Protein AF-A0A440KAN8-F1 (afdb_monomer_lite)

Structure (mmCIF, N/CA/C/O backbone):
data_AF-A0A440KAN8-F1
#
_entry.id   AF-A0A440KAN8-F1
#
loop_
_atom_site.group_PDB
_atom_site.id
_atom_site.type_symbol
_atom_site.label_atom_id
_atom_site.label_alt_id
_atom_site.label_comp_id
_atom_site.label_asym_id
_atom_site.label_entity_id
_atom_site.label_seq_id
_atom_site.pdbx_PDB_ins_code
_atom_site.Cartn_x
_atom_site.Cartn_y
_atom_site.Cartn_z
_atom_site.occupancy
_atom_site.B_iso_or_equiv
_atom_site.auth_seq_id
_atom_site.auth_comp_id
_atom_site.auth_asym_id
_atom_site.auth_atom_id
_atom_site.pdbx_PDB_model_num
ATOM 1 N N . MET A 1 1 ? -17.535 -20.339 -14.357 1.00 38.53 1 MET A N 1
ATOM 2 C CA . MET A 1 1 ? -18.371 -19.858 -13.234 1.00 38.53 1 MET A CA 1
ATOM 3 C C . MET A 1 1 ? -17.447 -19.579 -12.059 1.00 38.53 1 MET A C 1
ATOM 5 O O . MET A 1 1 ? -16.709 -20.480 -11.687 1.00 38.53 1 MET A O 1
ATOM 9 N N . LYS A 1 2 ? -17.382 -18.340 -11.553 1.00 35.56 2 LYS A N 1
ATOM 10 C CA . LYS A 1 2 ? -16.598 -18.013 -10.346 1.00 35.56 2 LYS A CA 1
ATOM 11 C C . LYS A 1 2 ? -17.491 -18.250 -9.120 1.00 35.56 2 LYS A C 1
ATOM 13 O O . LYS A 1 2 ? -18.643 -17.831 -9.145 1.00 35.56 2 LYS A O 1
ATOM 18 N N . SER A 1 3 ? -16.979 -18.988 -8.131 1.00 35.97 3 SER A N 1
ATOM 19 C CA . SER A 1 3 ? -17.711 -19.423 -6.930 1.00 35.97 3 SER A CA 1
ATOM 20 C C . SER A 1 3 ? -18.185 -18.242 -6.075 1.00 35.97 3 SER A C 1
ATOM 22 O O . SER A 1 3 ? -17.498 -17.227 -5.976 1.00 35.97 3 SER A O 1
ATOM 24 N N . SER A 1 4 ? -19.351 -18.412 -5.447 1.00 42.72 4 SER A N 1
ATOM 25 C CA . SER A 1 4 ? -20.053 -17.448 -4.589 1.00 42.72 4 SER A CA 1
ATOM 26 C C . SER A 1 4 ? -19.432 -17.277 -3.188 1.00 42.72 4 SER A C 1
ATOM 28 O O . SER A 1 4 ? -19.965 -16.515 -2.387 1.00 42.72 4 SER A O 1
ATOM 30 N N . ASP A 1 5 ? -18.311 -17.933 -2.880 1.00 49.50 5 ASP A N 1
ATOM 31 C CA . ASP A 1 5 ? -17.628 -17.828 -1.574 1.00 49.50 5 ASP A CA 1
ATOM 32 C C . ASP A 1 5 ? -16.734 -16.581 -1.421 1.00 49.50 5 ASP A C 1
ATOM 34 O O . ASP A 1 5 ? -16.102 -16.362 -0.387 1.00 49.50 5 ASP A O 1
ATOM 38 N N . ASP A 1 6 ? -16.679 -15.717 -2.436 1.00 49.94 6 ASP A N 1
ATOM 39 C CA . ASP A 1 6 ? -15.781 -14.556 -2.447 1.00 49.94 6 ASP A CA 1
ATOM 40 C C . ASP A 1 6 ? -16.345 -13.304 -1.739 1.00 49.94 6 ASP A C 1
ATOM 42 O O . ASP A 1 6 ? -15.680 -12.270 -1.710 1.00 49.94 6 ASP A O 1
ATOM 46 N N . TYR A 1 7 ? -17.524 -13.398 -1.106 1.00 42.22 7 TYR A N 1
ATOM 47 C CA . TYR A 1 7 ? -18.142 -12.331 -0.290 1.00 42.22 7 TYR A CA 1
ATOM 48 C C . TYR A 1 7 ? -17.596 -12.251 1.148 1.00 42.22 7 TYR A C 1
ATOM 50 O O . TYR A 1 7 ? -18.230 -11.682 2.040 1.00 42.22 7 TYR A O 1
ATOM 58 N N . SER A 1 8 ? -16.405 -12.795 1.398 1.00 49.75 8 SER A N 1
ATOM 59 C CA . SER A 1 8 ? -15.661 -12.474 2.618 1.00 49.75 8 SER A CA 1
ATOM 60 C C . SER A 1 8 ? -15.420 -10.959 2.670 1.00 49.75 8 SER A C 1
ATOM 62 O O . SER A 1 8 ? -15.113 -10.347 1.646 1.00 49.75 8 SER A O 1
ATOM 64 N N . ARG A 1 9 ? -15.579 -10.328 3.847 1.00 53.41 9 ARG A N 1
ATOM 65 C CA . ARG A 1 9 ? -15.234 -8.908 4.048 1.00 53.41 9 ARG A CA 1
ATOM 66 C C . ARG A 1 9 ? -13.755 -8.723 3.717 1.00 53.41 9 ARG A C 1
ATOM 68 O O . ARG A 1 9 ? -12.904 -8.976 4.556 1.00 53.41 9 ARG A O 1
ATOM 75 N N . ARG A 1 10 ? -13.460 -8.323 2.485 1.00 62.22 10 ARG A N 1
ATOM 76 C CA . ARG A 1 10 ? -12.115 -8.007 2.006 1.00 62.22 10 ARG A CA 1
ATOM 77 C C . ARG A 1 10 ? -11.856 -6.526 2.174 1.00 62.22 10 ARG A C 1
ATOM 79 O O . ARG A 1 10 ? -12.787 -5.726 2.192 1.00 62.22 10 ARG A O 1
ATOM 86 N N . PHE A 1 11 ? -10.584 -6.166 2.254 1.00 70.00 11 PHE A N 1
ATOM 87 C CA . PHE A 1 11 ? -10.146 -4.780 2.262 1.00 70.00 11 PHE A CA 1
ATOM 88 C C . PHE A 1 11 ? -10.789 -3.964 1.134 1.00 70.00 11 PHE A C 1
ATOM 90 O O . PHE A 1 11 ? -10.553 -4.250 -0.041 1.00 70.00 11 PHE A O 1
ATOM 97 N N . PRO A 1 12 ? -11.621 -2.965 1.448 1.00 69.31 12 PRO A N 1
ATOM 98 C CA . PRO A 1 12 ? -12.377 -2.290 0.413 1.00 69.31 12 PRO A CA 1
ATOM 99 C C . PRO A 1 12 ? -11.491 -1.372 -0.430 1.00 69.31 12 PRO A C 1
ATOM 101 O O . PRO A 1 12 ? -10.415 -0.949 -0.017 1.00 69.31 12 PRO A O 1
ATOM 104 N N . ARG A 1 13 ? -11.949 -1.030 -1.638 1.00 66.50 13 ARG A N 1
ATOM 105 C CA . ARG A 1 13 ? -11.294 0.008 -2.459 1.00 66.50 13 ARG A CA 1
ATOM 106 C C . ARG A 1 13 ? -11.612 1.422 -1.978 1.00 66.50 13 ARG A C 1
ATOM 108 O O . ARG A 1 13 ? -10.888 2.354 -2.312 1.00 66.50 13 ARG A O 1
ATOM 115 N N . CYS A 1 14 ? -12.695 1.600 -1.221 1.00 58.97 14 CYS A N 1
ATOM 116 C CA . CYS A 1 14 ? -13.191 2.911 -0.825 1.00 58.97 14 CYS A CA 1
ATOM 117 C C . CYS A 1 14 ? -13.737 2.941 0.612 1.00 58.97 14 CYS A C 1
ATOM 119 O O . CYS A 1 14 ? -14.027 1.914 1.226 1.00 58.97 14 CYS A O 1
ATOM 121 N N . VAL A 1 15 ? -13.868 4.160 1.146 1.00 57.47 15 VAL A N 1
ATOM 122 C CA . VAL A 1 15 ? -14.218 4.451 2.552 1.00 57.47 15 VAL A CA 1
ATOM 123 C C . VAL A 1 15 ? -15.613 3.946 2.937 1.00 57.47 15 VAL A C 1
ATOM 125 O O . VAL A 1 15 ? -15.859 3.666 4.103 1.00 57.47 15 VAL A O 1
ATOM 128 N N . ASN A 1 16 ? -16.515 3.762 1.969 1.00 55.44 16 ASN A N 1
ATOM 129 C CA . ASN A 1 16 ? -17.884 3.317 2.235 1.00 55.44 16 ASN A CA 1
ATOM 130 C C . ASN A 1 16 ? -18.011 1.806 2.542 1.00 55.44 16 ASN A C 1
ATOM 132 O O . ASN A 1 16 ? -19.111 1.356 2.856 1.00 55.44 16 ASN A O 1
ATOM 136 N N . GLY A 1 17 ? -16.926 1.024 2.431 1.00 54.94 17 GLY A N 1
ATOM 137 C CA . GLY A 1 17 ? -16.898 -0.397 2.797 1.00 54.94 17 GLY A CA 1
ATOM 138 C C . GLY A 1 17 ? -17.690 -1.346 1.888 1.00 54.94 17 GLY A C 1
ATOM 139 O O . GLY A 1 17 ? -17.842 -2.512 2.240 1.00 54.94 17 GLY A O 1
ATOM 140 N N . LYS A 1 18 ? -18.200 -0.880 0.739 1.00 56.53 18 LYS A N 1
ATOM 141 C CA . LYS A 1 18 ? -19.037 -1.677 -0.184 1.00 56.53 18 LYS A CA 1
ATOM 142 C C . LYS A 1 18 ? -18.266 -2.313 -1.347 1.00 56.53 18 LYS A C 1
ATOM 144 O O . LYS A 1 18 ? -18.865 -3.000 -2.168 1.00 56.53 18 LYS A O 1
ATOM 149 N N . ASP A 1 19 ? -16.958 -2.091 -1.422 1.00 65.94 19 ASP A N 1
ATOM 150 C CA . ASP A 1 19 ? -16.082 -2.651 -2.453 1.00 65.94 19 ASP A CA 1
ATOM 151 C C . ASP A 1 19 ? -15.208 -3.783 -1.904 1.00 65.94 19 ASP A C 1
ATOM 153 O O . ASP A 1 19 ? -14.895 -3.822 -0.720 1.00 65.94 19 ASP A O 1
ATOM 157 N N . TRP A 1 20 ? -14.767 -4.678 -2.783 1.00 71.06 20 TRP A N 1
ATOM 158 C CA . TRP A 1 20 ? -13.812 -5.747 -2.485 1.00 71.06 20 TRP A CA 1
ATOM 159 C C . TRP A 1 20 ? -12.398 -5.366 -2.946 1.00 71.06 20 TRP A C 1
ATOM 161 O O . TRP A 1 20 ? -12.225 -4.539 -3.845 1.00 71.06 20 TRP A O 1
ATOM 171 N N . ARG A 1 21 ? -11.379 -5.992 -2.344 1.00 82.44 21 ARG A N 1
ATOM 172 C CA . ARG A 1 21 ? -9.968 -5.809 -2.712 1.00 82.44 21 ARG A CA 1
ATOM 173 C C . ARG A 1 21 ? -9.646 -6.495 -4.031 1.00 82.44 21 ARG A C 1
ATOM 175 O O . ARG A 1 21 ? -9.776 -7.714 -4.127 1.00 82.44 21 ARG A O 1
ATOM 182 N N . GLU A 1 22 ? -9.081 -5.767 -4.982 1.00 81.31 22 GLU A N 1
ATOM 183 C CA . GLU A 1 22 ? -8.540 -6.376 -6.196 1.00 81.31 22 GLU A CA 1
ATOM 184 C C . GLU A 1 22 ? -7.1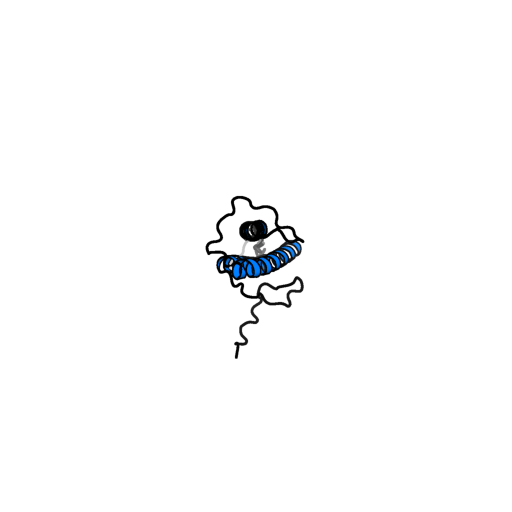19 -6.933 -5.961 1.00 81.31 22 GLU A C 1
ATOM 186 O O . GLU A 1 22 ? -6.285 -6.251 -5.345 1.00 81.31 22 GLU A O 1
ATOM 191 N N . PRO A 1 23 ? -6.816 -8.172 -6.391 1.00 85.50 23 PRO A N 1
ATOM 192 C CA . PRO A 1 23 ? -5.444 -8.674 -6.429 1.00 85.50 23 PRO A CA 1
ATOM 193 C C . PRO A 1 23 ? -4.527 -7.752 -7.240 1.00 85.50 23 PRO A C 1
ATOM 195 O O . PRO A 1 23 ? -4.960 -7.189 -8.241 1.00 85.50 23 PRO A O 1
ATOM 198 N N . LEU A 1 24 ? -3.284 -7.589 -6.788 1.00 88.19 24 LEU A N 1
ATOM 199 C CA . LEU A 1 24 ? -2.247 -6.831 -7.490 1.00 88.19 24 LEU A CA 1
ATOM 200 C C . LEU A 1 24 ? -1.303 -7.784 -8.230 1.00 88.19 24 LEU A C 1
ATOM 202 O O . LEU A 1 24 ? -1.071 -8.903 -7.764 1.00 88.19 24 LEU A O 1
ATOM 206 N N . ASP A 1 25 ? -0.748 -7.334 -9.353 1.00 89.94 25 ASP A N 1
ATOM 207 C CA . ASP A 1 25 ? 0.042 -8.184 -10.250 1.00 89.94 25 ASP A CA 1
ATOM 208 C C . ASP A 1 25 ? 1.491 -8.353 -9.768 1.00 89.94 25 ASP A C 1
ATOM 210 O O . ASP A 1 25 ? 2.082 -9.431 -9.871 1.00 89.94 25 ASP A O 1
ATOM 214 N N . HIS A 1 26 ? 2.081 -7.301 -9.201 1.00 88.31 26 HIS A N 1
ATOM 215 C CA . HIS A 1 26 ? 3.448 -7.323 -8.710 1.00 88.31 26 HIS A CA 1
ATOM 216 C C . HIS A 1 26 ? 3.509 -8.071 -7.366 1.00 88.31 26 HIS A C 1
ATOM 218 O O . HIS A 1 26 ? 2.976 -7.594 -6.356 1.00 88.31 26 HIS A O 1
ATOM 224 N N . PRO A 1 27 ? 4.251 -9.191 -7.262 1.00 89.50 27 PRO A N 1
ATOM 225 C CA . PRO A 1 27 ? 4.149 -10.105 -6.121 1.00 89.50 27 PRO A CA 1
ATOM 226 C C . PRO A 1 27 ? 4.541 -9.462 -4.784 1.00 89.50 27 PRO A C 1
ATOM 228 O O . PRO A 1 27 ? 3.910 -9.717 -3.760 1.00 89.50 27 PRO A O 1
ATOM 231 N N . GLU A 1 28 ? 5.553 -8.590 -4.766 1.00 89.75 28 GLU A N 1
ATOM 232 C CA . GLU A 1 28 ? 5.924 -7.852 -3.547 1.00 89.75 28 GLU A CA 1
ATOM 233 C C . GLU A 1 28 ? 4.865 -6.822 -3.125 1.00 89.75 28 GLU A C 1
ATOM 235 O O . GLU A 1 28 ? 4.619 -6.644 -1.932 1.00 89.75 28 GLU A O 1
ATOM 240 N N . ILE A 1 29 ? 4.201 -6.173 -4.083 1.00 90.50 29 ILE A N 1
ATOM 241 C CA . ILE A 1 29 ? 3.168 -5.173 -3.797 1.00 90.50 29 ILE A CA 1
ATOM 242 C C . ILE A 1 29 ? 1.903 -5.882 -3.305 1.00 90.50 29 ILE A C 1
ATOM 244 O O . ILE A 1 29 ? 1.310 -5.454 -2.316 1.00 90.50 29 ILE A O 1
ATOM 248 N N . GLU A 1 30 ? 1.552 -7.027 -3.895 1.00 92.12 30 GLU A N 1
ATOM 249 C CA . GLU A 1 30 ? 0.470 -7.896 -3.423 1.00 92.12 30 GLU A CA 1
ATOM 250 C C . GLU A 1 30 ? 0.719 -8.402 -1.993 1.00 92.12 30 GLU A C 1
ATOM 252 O O . GLU A 1 30 ? -0.193 -8.381 -1.165 1.00 92.12 30 GLU A O 1
ATOM 257 N N . LYS A 1 31 ? 1.952 -8.799 -1.640 1.00 91.06 31 LYS A N 1
ATOM 258 C CA . LYS A 1 31 ? 2.291 -9.173 -0.251 1.00 91.06 31 LYS A CA 1
ATOM 259 C C . LYS A 1 31 ? 2.023 -8.027 0.728 1.00 91.06 31 LYS A C 1
ATOM 261 O O . LYS A 1 31 ? 1.478 -8.260 1.811 1.00 91.06 31 LYS A O 1
ATOM 266 N N . ILE A 1 32 ? 2.379 -6.797 0.352 1.00 90.94 32 ILE A N 1
ATOM 267 C CA . ILE A 1 32 ? 2.123 -5.596 1.159 1.00 90.94 32 ILE A CA 1
ATOM 268 C C . ILE A 1 32 ? 0.615 -5.332 1.256 1.00 90.94 32 ILE A C 1
ATOM 270 O O . ILE A 1 32 ? 0.106 -5.128 2.358 1.00 90.94 32 ILE A O 1
ATOM 274 N N . ALA A 1 33 ? -0.116 -5.414 0.143 1.00 90.25 33 ALA A N 1
ATOM 275 C CA . ALA A 1 33 ? -1.565 -5.227 0.107 1.00 90.25 33 ALA A CA 1
ATOM 276 C C . ALA A 1 33 ? -2.312 -6.256 0.970 1.00 90.25 33 ALA A C 1
ATOM 278 O O . ALA A 1 33 ? -3.208 -5.889 1.725 1.00 90.25 33 ALA A O 1
ATOM 279 N N . ARG A 1 34 ? -1.901 -7.530 0.951 1.00 88.75 34 ARG A N 1
ATOM 280 C CA . ARG A 1 34 ? -2.445 -8.567 1.846 1.00 88.75 34 ARG A CA 1
ATOM 281 C C . ARG A 1 34 ? -2.146 -8.302 3.315 1.00 88.75 34 ARG A C 1
ATOM 283 O O . ARG A 1 34 ? -2.905 -8.717 4.188 1.00 88.75 34 ARG A O 1
ATOM 290 N N . ARG A 1 35 ? -1.016 -7.666 3.626 1.00 88.88 35 ARG A N 1
ATOM 291 C CA . ARG A 1 35 ? -0.730 -7.238 4.998 1.00 88.88 35 ARG A CA 1
ATOM 292 C C . ARG A 1 35 ? -1.640 -6.080 5.402 1.00 88.88 35 ARG A C 1
ATOM 294 O O . ARG A 1 35 ? -2.185 -6.139 6.494 1.00 88.88 35 ARG A O 1
ATOM 301 N N . ALA A 1 36 ? -1.854 -5.105 4.517 1.00 87.56 36 ALA A N 1
ATOM 302 C CA . ALA A 1 36 ? -2.800 -4.010 4.740 1.00 87.56 36 ALA A CA 1
ATOM 303 C C . ALA A 1 36 ? -4.223 -4.530 4.998 1.00 87.56 36 ALA A C 1
ATOM 305 O O . ALA A 1 36 ? -4.858 -4.101 5.954 1.00 87.56 36 ALA A O 1
ATOM 306 N N . ASP A 1 37 ? -4.679 -5.494 4.191 1.00 86.88 37 ASP A N 1
ATOM 307 C CA . ASP A 1 37 ? -5.981 -6.156 4.335 1.00 86.88 37 ASP A CA 1
ATOM 308 C C . ASP A 1 37 ? -6.126 -6.823 5.704 1.00 86.88 37 ASP A C 1
ATOM 310 O O . ASP A 1 37 ? -7.056 -6.529 6.452 1.00 86.88 37 ASP A O 1
ATOM 314 N N . ARG A 1 38 ? -5.130 -7.625 6.100 1.00 85.25 38 ARG A N 1
ATOM 315 C CA . ARG A 1 38 ? -5.101 -8.231 7.437 1.00 85.25 38 ARG A CA 1
ATOM 316 C C . ARG A 1 38 ? -5.119 -7.187 8.553 1.00 85.25 38 ARG A C 1
ATOM 318 O O . ARG A 1 38 ? -5.895 -7.343 9.486 1.00 85.25 38 ARG A O 1
ATOM 325 N N . THR A 1 39 ? -4.322 -6.120 8.459 1.00 86.12 39 THR A N 1
ATOM 326 C CA . THR A 1 39 ? -4.333 -5.029 9.452 1.00 86.12 39 THR A CA 1
ATOM 327 C C . THR A 1 39 ? -5.693 -4.333 9.509 1.00 86.12 39 THR A C 1
ATOM 329 O O . THR A 1 39 ? -6.169 -4.009 10.587 1.00 86.12 39 THR A O 1
ATOM 332 N N . TYR A 1 40 ? -6.356 -4.135 8.372 1.00 85.19 40 TYR A N 1
ATOM 333 C CA . TYR A 1 40 ? -7.673 -3.505 8.326 1.00 85.19 40 TYR A CA 1
ATOM 334 C C . TYR A 1 40 ? -8.772 -4.351 8.985 1.00 85.19 40 TYR A C 1
ATOM 336 O O . TYR A 1 40 ? -9.703 -3.803 9.582 1.00 85.19 40 TYR A O 1
ATOM 344 N N . GLN A 1 41 ? -8.675 -5.677 8.861 1.00 80.81 41 GLN A N 1
ATOM 345 C CA . GLN A 1 41 ? -9.639 -6.621 9.425 1.00 80.81 41 GLN A CA 1
ATOM 346 C C . GLN A 1 41 ? -9.381 -6.936 10.904 1.00 80.81 41 GLN A C 1
ATOM 348 O O . GLN A 1 41 ? -10.331 -7.033 11.674 1.00 80.81 41 GLN A O 1
ATOM 3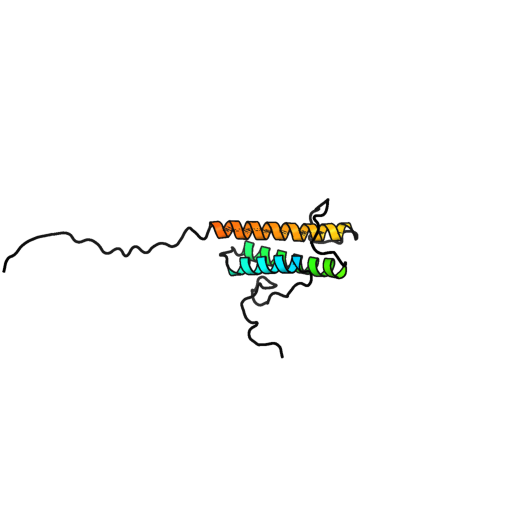53 N N . ALA A 1 42 ? -8.117 -7.113 11.297 1.00 73.75 42 ALA A N 1
ATOM 354 C CA . ALA A 1 42 ? -7.744 -7.680 12.595 1.00 73.75 42 ALA A CA 1
ATOM 355 C C . ALA A 1 42 ? -7.617 -6.650 13.726 1.00 73.75 42 ALA A C 1
ATOM 357 O O . ALA A 1 42 ? -7.383 -7.025 14.870 1.00 73.75 42 ALA A O 1
ATOM 358 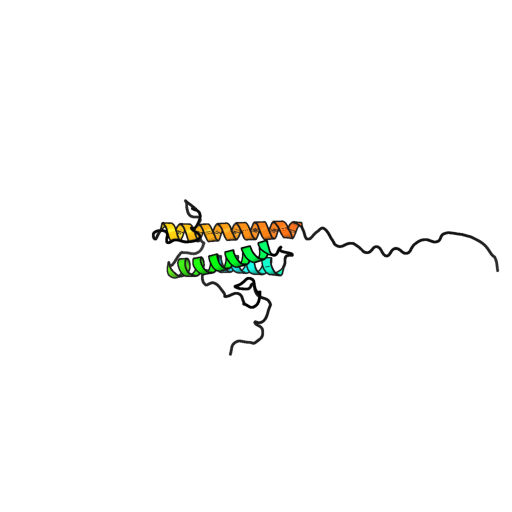N N . THR A 1 43 ? -7.708 -5.357 13.420 1.00 71.75 43 THR A N 1
ATOM 359 C CA . THR A 1 43 ? -7.333 -4.294 14.351 1.00 71.75 43 THR A CA 1
ATOM 360 C C . THR A 1 43 ? -8.464 -3.290 14.575 1.00 71.75 43 THR A C 1
ATOM 362 O O . THR A 1 43 ? -9.160 -2.896 13.634 1.00 71.75 43 THR A O 1
ATOM 365 N N . ALA A 1 44 ? -8.598 -2.808 15.817 1.00 82.06 44 ALA A N 1
ATOM 366 C CA . ALA A 1 44 ? -9.434 -1.667 16.189 1.00 82.06 44 ALA A CA 1
ATOM 367 C C . ALA A 1 44 ? -8.822 -0.340 15.692 1.00 82.06 44 ALA A C 1
ATOM 369 O O . ALA A 1 44 ? -8.344 0.493 16.454 1.00 82.06 44 ALA A O 1
ATOM 370 N N . LEU A 1 45 ? -8.800 -0.165 14.372 1.00 83.19 45 LEU A N 1
ATOM 371 C CA . LEU A 1 45 ? -8.313 1.052 13.729 1.00 83.19 45 LEU A CA 1
ATOM 372 C C . LEU A 1 45 ? -9.313 2.198 13.881 1.00 83.19 45 LEU A C 1
ATOM 374 O O . LEU A 1 45 ? -10.520 1.993 13.706 1.00 83.19 45 LEU A O 1
ATOM 378 N N . THR A 1 46 ? -8.800 3.414 14.077 1.00 86.62 46 THR A N 1
ATOM 379 C CA . THR A 1 46 ? -9.623 4.631 14.003 1.00 86.62 46 THR A CA 1
ATOM 380 C C . THR A 1 46 ? -10.148 4.855 12.580 1.00 86.62 46 THR A C 1
ATOM 382 O O . THR A 1 46 ? -9.609 4.321 11.604 1.00 86.62 46 THR A O 1
ATOM 385 N N . ASN A 1 47 ? -11.192 5.678 12.424 1.00 84.62 47 ASN A N 1
ATOM 386 C CA . ASN A 1 47 ? -11.717 6.028 11.097 1.00 84.62 47 ASN A CA 1
ATOM 387 C C . ASN A 1 47 ? -10.650 6.678 10.200 1.00 84.62 47 ASN A C 1
ATOM 389 O O . ASN A 1 47 ? -10.596 6.378 9.007 1.00 84.62 47 ASN A O 1
ATOM 393 N N . ASP A 1 48 ? -9.761 7.490 10.774 1.00 86.75 48 ASP A N 1
ATOM 394 C CA . ASP A 1 48 ? -8.660 8.123 10.044 1.00 86.75 48 ASP A CA 1
ATOM 395 C C . ASP A 1 48 ? -7.609 7.105 9.597 1.00 86.75 48 ASP A C 1
ATOM 397 O O . ASP A 1 48 ? -7.162 7.133 8.450 1.00 86.75 48 ASP A O 1
ATOM 401 N N . GLU A 1 49 ? -7.243 6.158 10.465 1.00 88.50 49 GLU A N 1
ATOM 402 C CA . GLU A 1 49 ? -6.309 5.079 10.126 1.00 88.50 49 GLU A CA 1
ATOM 403 C C . GLU A 1 49 ? -6.889 4.167 9.036 1.00 88.50 49 GLU A C 1
ATOM 405 O O . GLU A 1 49 ? -6.185 3.798 8.091 1.00 88.50 49 GLU A O 1
ATOM 410 N N . ARG A 1 50 ? -8.192 3.863 9.112 1.00 86.31 50 ARG A N 1
ATOM 411 C CA . ARG A 1 50 ? -8.924 3.145 8.059 1.00 86.31 50 ARG A CA 1
ATOM 412 C C . ARG A 1 50 ? -8.906 3.927 6.750 1.00 86.31 50 ARG A C 1
ATOM 414 O O . ARG A 1 50 ? -8.538 3.367 5.719 1.00 86.31 50 ARG A O 1
ATOM 421 N N . GLY A 1 51 ? -9.262 5.210 6.779 1.00 85.19 51 GLY A N 1
ATOM 422 C CA . GLY A 1 51 ? -9.256 6.079 5.602 1.00 85.19 51 GLY A CA 1
ATOM 423 C C . GLY A 1 51 ? -7.871 6.178 4.961 1.00 85.19 51 GLY A C 1
ATOM 424 O O . GLY A 1 51 ? -7.736 6.082 3.738 1.00 85.19 51 GLY A O 1
ATOM 425 N N . LEU A 1 52 ? -6.825 6.289 5.781 1.00 87.12 52 LEU A N 1
ATOM 426 C CA . LEU A 1 52 ? -5.444 6.321 5.322 1.00 87.12 52 LEU A CA 1
ATOM 427 C C . LEU A 1 52 ? -5.025 4.992 4.686 1.00 87.12 52 LEU A C 1
ATOM 429 O O . LEU A 1 52 ? -4.468 5.015 3.592 1.00 87.12 52 LEU A O 1
ATOM 433 N N . LEU A 1 53 ? -5.320 3.843 5.301 1.00 88.12 53 LEU A N 1
ATOM 434 C CA . LEU A 1 53 ? -5.008 2.533 4.715 1.00 88.12 53 LEU A CA 1
ATOM 435 C C . LEU A 1 53 ? -5.637 2.355 3.329 1.00 88.12 53 LEU A C 1
ATOM 437 O O . LEU A 1 53 ? -4.961 1.895 2.407 1.00 88.12 53 LEU A O 1
ATOM 441 N N . LEU A 1 54 ? -6.890 2.777 3.155 1.00 87.38 54 LEU A N 1
ATOM 442 C CA . LEU A 1 54 ? -7.577 2.725 1.861 1.00 87.38 54 LEU A CA 1
ATOM 443 C C . LEU A 1 54 ? -6.905 3.637 0.827 1.00 87.38 54 LEU A C 1
ATOM 445 O O . LEU A 1 54 ? -6.663 3.236 -0.312 1.00 87.38 54 LEU A O 1
ATOM 449 N N . LYS A 1 55 ? -6.520 4.847 1.240 1.00 86.00 55 LYS A N 1
ATOM 450 C CA . LYS A 1 55 ? -5.777 5.795 0.400 1.00 86.00 55 LYS A CA 1
ATOM 451 C C . LYS A 1 55 ? -4.402 5.250 -0.006 1.00 86.00 55 LYS A C 1
ATOM 453 O O . LYS A 1 55 ? -3.992 5.414 -1.156 1.00 86.00 55 LYS A O 1
ATOM 458 N N . LEU A 1 56 ? -3.695 4.582 0.907 1.00 88.75 56 LEU A N 1
ATOM 459 C CA . LEU A 1 56 ? -2.412 3.937 0.620 1.00 88.75 56 LEU A CA 1
ATOM 460 C C . LEU A 1 56 ? -2.577 2.762 -0.344 1.00 88.75 56 LEU A C 1
ATOM 462 O O . LEU A 1 56 ? -1.765 2.616 -1.254 1.00 88.75 56 LEU A O 1
ATOM 466 N N . TYR A 1 57 ? -3.635 1.968 -0.195 1.00 88.50 57 TYR A N 1
ATOM 467 C CA . TYR A 1 57 ? -3.939 0.856 -1.092 1.00 88.50 57 TYR A CA 1
ATOM 468 C C . TYR A 1 57 ? -4.227 1.303 -2.525 1.00 88.50 57 TYR A C 1
ATOM 470 O O . TYR A 1 57 ? -3.681 0.733 -3.466 1.00 88.50 57 TYR A O 1
ATOM 478 N N . GLU A 1 58 ? -4.994 2.375 -2.708 1.00 85.81 58 GLU A N 1
ATOM 479 C CA . GLU A 1 58 ? -5.176 2.968 -4.035 1.00 85.81 58 GLU A CA 1
ATOM 480 C C . GLU A 1 58 ? -3.840 3.477 -4.611 1.00 85.81 58 GLU A C 1
ATOM 482 O O . GLU A 1 58 ? -3.547 3.319 -5.798 1.00 85.81 58 GLU A O 1
ATOM 487 N N . GLY A 1 59 ? -2.963 4.016 -3.759 1.00 87.00 59 GLY A N 1
ATOM 488 C CA . GLY A 1 59 ? -1.590 4.345 -4.138 1.00 87.00 59 GLY A CA 1
ATOM 489 C C . GLY A 1 59 ? -0.770 3.125 -4.578 1.00 87.00 59 GLY A C 1
ATOM 490 O O . GLY A 1 59 ? -0.018 3.238 -5.552 1.00 87.00 59 GLY A O 1
ATOM 491 N N . LEU A 1 60 ? -0.932 1.978 -3.902 1.00 89.12 60 LEU A N 1
ATOM 492 C CA . LEU A 1 60 ? -0.293 0.704 -4.253 1.00 89.12 60 LEU A CA 1
ATOM 493 C C . LEU A 1 60 ? -0.812 0.178 -5.591 1.00 89.12 60 LEU A C 1
ATOM 495 O O . LEU A 1 60 ? 0.008 -0.216 -6.404 1.00 89.12 60 LEU A O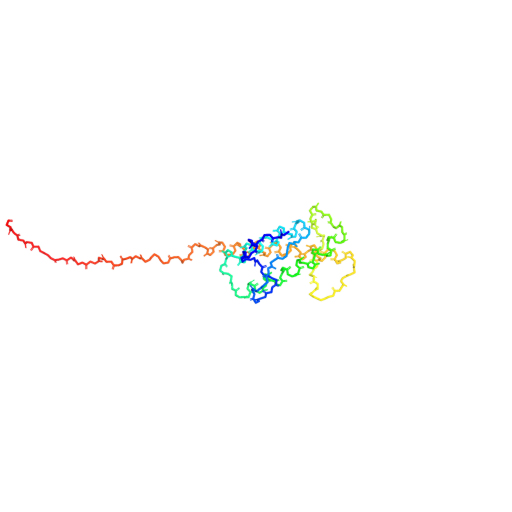 1
ATOM 499 N N . ARG A 1 61 ? -2.120 0.251 -5.874 1.00 89.06 61 ARG A N 1
ATOM 500 C CA . ARG A 1 61 ? -2.696 -0.127 -7.184 1.00 89.06 61 ARG A CA 1
ATOM 501 C C . ARG A 1 61 ? -2.089 0.665 -8.337 1.00 89.06 61 ARG A C 1
ATOM 503 O O . ARG A 1 61 ? -1.768 0.114 -9.386 1.00 89.06 61 ARG A O 1
ATOM 510 N N . LYS A 1 62 ? -1.903 1.972 -8.143 1.00 87.62 62 LYS A N 1
ATOM 511 C CA . LYS A 1 62 ? -1.257 2.828 -9.148 1.00 87.62 62 LYS A CA 1
ATOM 512 C C . LYS A 1 62 ? 0.218 2.466 -9.339 1.00 87.62 62 LYS A C 1
ATOM 514 O O . LYS A 1 62 ? 0.683 2.432 -10.473 1.00 87.62 62 LYS A O 1
ATOM 519 N N . ALA A 1 63 ? 0.936 2.207 -8.244 1.00 87.81 63 ALA A N 1
ATOM 520 C CA . ALA A 1 63 ? 2.336 1.791 -8.303 1.00 87.81 63 ALA A CA 1
ATOM 521 C C . ALA A 1 63 ? 2.489 0.406 -8.949 1.00 87.81 63 ALA A C 1
ATOM 523 O O . ALA A 1 63 ? 3.390 0.218 -9.753 1.00 87.81 63 ALA A O 1
ATOM 524 N N . ASP A 1 64 ? 1.582 -0.522 -8.650 1.00 89.44 64 ASP A N 1
ATOM 525 C CA . ASP A 1 64 ? 1.511 -1.862 -9.227 1.00 89.44 64 ASP A CA 1
ATOM 526 C C . ASP A 1 64 ? 1.385 -1.815 -10.743 1.00 89.44 64 ASP A C 1
ATOM 528 O O . ASP A 1 64 ? 2.269 -2.291 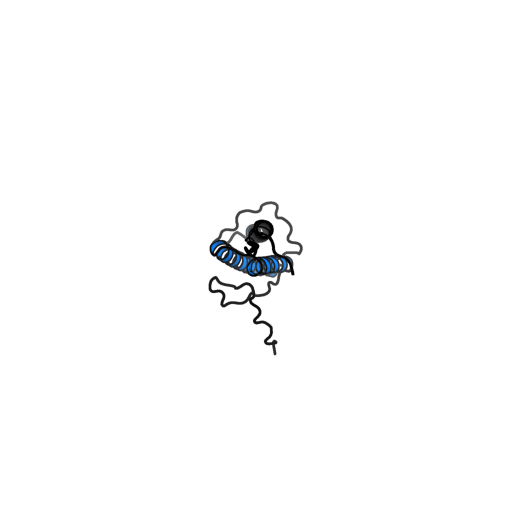-11.449 1.00 89.44 64 ASP A O 1
ATOM 532 N N . ARG A 1 65 ? 0.364 -1.112 -11.243 1.00 88.12 65 ARG A N 1
ATOM 533 C CA . ARG A 1 65 ? 0.175 -0.908 -12.679 1.00 88.12 65 ARG A CA 1
ATOM 534 C C . ARG A 1 65 ? 1.439 -0.342 -13.333 1.00 88.12 65 ARG A C 1
ATOM 536 O O . ARG A 1 65 ? 1.880 -0.851 -14.357 1.00 88.12 65 ARG A O 1
ATOM 543 N N . TYR A 1 66 ? 2.041 0.687 -12.737 1.00 87.31 66 TYR A N 1
ATOM 544 C CA . TYR A 1 66 ? 3.237 1.322 -13.293 1.00 87.31 66 TYR A CA 1
ATOM 545 C C . TYR A 1 66 ? 4.456 0.384 -13.307 1.00 87.31 66 TYR A C 1
ATOM 547 O O . TYR A 1 66 ? 5.119 0.244 -14.331 1.00 87.31 66 TYR A O 1
ATOM 555 N N . LEU A 1 67 ? 4.757 -0.265 -12.180 1.00 87.31 67 LEU A N 1
ATOM 556 C CA . LEU A 1 67 ? 5.957 -1.087 -12.010 1.00 87.31 67 LEU A CA 1
ATOM 557 C C . LEU A 1 67 ? 5.856 -2.417 -12.772 1.00 87.31 67 LEU A C 1
ATOM 559 O O . LEU A 1 67 ? 6.854 -2.853 -13.346 1.00 87.31 67 LEU A O 1
ATOM 563 N N . THR A 1 68 ? 4.663 -3.013 -12.847 1.00 87.00 68 THR A N 1
ATOM 564 C CA . THR A 1 68 ? 4.399 -4.218 -13.647 1.00 87.00 68 THR A CA 1
ATOM 565 C C . THR A 1 68 ? 4.531 -3.924 -15.140 1.00 87.00 68 THR A C 1
ATOM 567 O O . THR A 1 68 ? 5.277 -4.618 -15.829 1.00 87.00 68 THR A O 1
ATOM 570 N N . HIS A 1 69 ? 3.898 -2.858 -15.653 1.00 84.25 69 HIS A N 1
ATOM 571 C CA . HIS A 1 69 ? 4.061 -2.471 -17.063 1.00 84.25 69 HIS A CA 1
ATOM 572 C C . HIS A 1 69 ? 5.493 -2.034 -17.397 1.00 84.25 69 HIS A C 1
ATOM 574 O O . HIS A 1 69 ? 5.963 -2.276 -18.504 1.00 84.25 69 HIS A O 1
ATOM 580 N N . GLY A 1 70 ? 6.199 -1.422 -16.444 1.00 80.88 70 GLY A N 1
ATOM 581 C CA . GLY A 1 70 ? 7.602 -1.038 -16.588 1.00 80.88 70 GLY A CA 1
ATOM 582 C C . GLY A 1 70 ? 8.596 -2.202 -16.508 1.00 80.88 70 GLY A C 1
ATOM 583 O O . GLY A 1 70 ? 9.797 -1.958 -16.609 1.00 80.88 70 GLY A O 1
ATOM 584 N N . GLY A 1 71 ? 8.133 -3.442 -16.296 1.00 81.88 71 GLY A N 1
ATOM 585 C CA . GLY A 1 71 ? 8.991 -4.626 -16.199 1.00 81.88 71 GLY A CA 1
ATOM 586 C C . GLY A 1 71 ? 9.965 -4.577 -15.019 1.00 81.88 71 GLY A C 1
ATOM 587 O O . GLY A 1 71 ? 11.075 -5.108 -15.105 1.00 81.88 71 GLY A O 1
ATOM 588 N N . VAL A 1 72 ? 9.595 -3.897 -13.930 1.00 81.19 72 VAL A N 1
ATOM 589 C CA . VAL A 1 72 ? 10.474 -3.741 -12.768 1.00 81.19 72 VAL A CA 1
ATOM 590 C C . VAL A 1 72 ? 10.667 -5.088 -12.078 1.00 81.19 72 VAL A C 1
ATOM 592 O O . VAL A 1 72 ? 9.717 -5.807 -11.779 1.00 81.19 72 VAL A O 1
ATOM 595 N N . ALA A 1 73 ? 11.932 -5.432 -11.841 1.00 77.38 73 ALA A N 1
ATOM 596 C CA . ALA A 1 73 ? 12.315 -6.730 -11.311 1.00 77.38 73 ALA A CA 1
ATOM 597 C C . ALA A 1 73 ? 11.902 -6.935 -9.844 1.00 77.38 73 ALA A C 1
ATOM 599 O O . ALA A 1 73 ? 11.844 -6.004 -9.038 1.00 77.38 73 ALA A O 1
ATOM 600 N N . VAL A 1 74 ? 11.727 -8.210 -9.495 1.00 78.00 74 VAL A N 1
ATOM 601 C CA . VAL A 1 74 ? 11.528 -8.699 -8.129 1.00 78.00 74 VAL A CA 1
ATOM 602 C C . VAL A 1 74 ? 12.873 -9.215 -7.587 1.00 78.00 74 VAL A C 1
ATOM 604 O O . VAL A 1 74 ? 13.548 -9.962 -8.297 1.00 78.00 74 VAL A O 1
ATOM 607 N N . PRO A 1 75 ? 13.284 -8.873 -6.349 1.00 81.38 75 PRO A N 1
ATOM 608 C CA . PRO A 1 75 ? 12.600 -8.000 -5.394 1.00 81.38 75 PRO A CA 1
ATOM 609 C C . PRO A 1 75 ? 12.727 -6.515 -5.755 1.00 81.38 75 PRO A C 1
ATOM 611 O O . PRO A 1 75 ? 13.686 -6.108 -6.415 1.00 81.38 75 PRO A O 1
ATOM 614 N N . LEU A 1 76 ? 11.795 -5.699 -5.244 1.00 81.19 76 LEU A N 1
ATOM 615 C CA . LEU A 1 76 ? 11.883 -4.240 -5.324 1.00 81.19 76 LEU A CA 1
ATOM 616 C C . LEU A 1 76 ? 13.160 -3.776 -4.615 1.00 81.19 76 LEU A C 1
ATOM 618 O O . LEU A 1 76 ? 13.234 -3.751 -3.385 1.00 81.19 76 LEU A O 1
ATOM 622 N N . LYS A 1 77 ? 14.187 -3.442 -5.396 1.00 78.44 77 LYS A N 1
ATOM 623 C CA . LYS A 1 77 ? 15.460 -2.962 -4.858 1.00 78.44 77 LYS A CA 1
ATOM 624 C C . LYS A 1 77 ? 15.275 -1.562 -4.297 1.00 78.44 77 LYS A C 1
ATOM 626 O O . LYS A 1 77 ? 14.643 -0.717 -4.923 1.00 78.44 77 LYS A O 1
ATOM 631 N N . GLN A 1 78 ? 15.857 -1.313 -3.131 1.00 69.75 78 GLN A N 1
ATOM 632 C CA . GLN A 1 78 ? 15.842 0.011 -2.530 1.00 69.75 78 GLN A CA 1
ATOM 633 C C . GLN A 1 78 ? 16.561 1.000 -3.455 1.00 69.75 78 GLN A C 1
ATOM 635 O O . GLN A 1 78 ? 17.737 0.819 -3.774 1.00 69.75 78 GLN A O 1
ATOM 640 N N . ALA A 1 79 ? 15.836 2.015 -3.926 1.00 63.06 79 ALA A N 1
ATOM 641 C CA . ALA A 1 79 ? 16.427 3.072 -4.735 1.00 63.06 79 ALA A CA 1
ATOM 642 C C . ALA A 1 79 ? 17.366 3.930 -3.872 1.00 63.06 79 ALA A C 1
ATOM 644 O O . ALA A 1 79 ? 17.142 4.101 -2.671 1.00 63.06 79 ALA A O 1
ATOM 645 N N . LYS A 1 80 ? 18.425 4.468 -4.491 1.00 60.06 80 LYS A N 1
ATOM 646 C CA . LYS A 1 80 ? 19.438 5.306 -3.818 1.00 60.06 80 LYS A CA 1
ATOM 647 C C . LYS A 1 80 ? 18.843 6.602 -3.263 1.00 60.06 80 LYS A C 1
ATOM 649 O O . LYS A 1 80 ? 19.335 7.132 -2.274 1.00 60.06 80 LYS A O 1
ATOM 654 N N . PHE A 1 81 ? 17.778 7.082 -3.896 1.00 55.78 81 PHE A N 1
ATOM 655 C CA . PHE A 1 81 ? 17.010 8.244 -3.494 1.00 55.78 81 PHE A CA 1
ATOM 656 C C . PHE A 1 81 ? 15.544 7.809 -3.424 1.00 55.78 81 PHE A C 1
ATOM 658 O O . PHE A 1 81 ? 15.025 7.216 -4.368 1.00 55.78 81 PHE A O 1
ATOM 665 N N . LEU A 1 82 ? 14.869 8.057 -2.299 1.00 60.72 82 LEU A N 1
ATOM 666 C CA . LEU A 1 82 ? 13.429 7.808 -2.166 1.00 60.72 82 LEU A CA 1
ATOM 667 C C . LEU A 1 82 ? 12.705 9.150 -2.039 1.00 60.72 82 LEU A C 1
ATOM 669 O O . LEU A 1 82 ? 12.139 9.429 -0.976 1.00 60.72 82 LEU A O 1
ATOM 673 N N . PRO A 1 83 ? 12.710 10.002 -3.077 1.00 59.75 83 PRO A N 1
ATOM 674 C CA . PRO A 1 83 ? 12.009 11.269 -2.999 1.00 59.75 83 PRO A CA 1
ATOM 675 C C . PRO A 1 83 ? 10.521 11.032 -2.712 1.00 59.75 83 PRO A C 1
ATOM 677 O O . PRO A 1 83 ? 9.947 9.970 -3.015 1.00 59.75 83 PRO A O 1
ATOM 680 N N . PHE A 1 84 ? 9.887 11.996 -2.045 1.00 61.62 84 PHE A N 1
ATOM 681 C CA . PHE A 1 84 ? 8.451 11.936 -1.795 1.00 61.62 84 PHE A CA 1
ATOM 682 C C . PHE A 1 84 ? 7.726 11.802 -3.139 1.00 61.62 84 PHE A C 1
ATOM 684 O O . PHE A 1 84 ? 8.035 12.525 -4.081 1.00 61.62 84 PHE A O 1
ATOM 691 N N . ARG A 1 85 ? 6.812 10.831 -3.257 1.00 66.00 85 ARG A N 1
ATOM 692 C CA . ARG A 1 85 ? 6.005 10.676 -4.472 1.00 66.00 85 ARG A CA 1
ATOM 693 C C . ARG A 1 85 ? 5.039 11.862 -4.520 1.00 66.00 85 ARG A C 1
ATOM 695 O O . ARG A 1 85 ? 4.247 11.977 -3.583 1.00 66.00 85 ARG A O 1
ATOM 702 N N . PRO A 1 86 ? 5.051 12.698 -5.570 1.00 58.94 86 PRO A N 1
ATOM 703 C CA . PRO A 1 86 ? 4.043 13.735 -5.720 1.00 58.94 86 PRO A CA 1
ATOM 704 C C . PRO A 1 86 ? 2.651 13.098 -5.667 1.00 58.94 86 PRO A C 1
ATOM 706 O O . PRO A 1 86 ? 2.387 12.109 -6.353 1.00 58.94 86 PRO A O 1
ATOM 709 N N . TRP A 1 87 ? 1.759 13.631 -4.828 1.00 51.69 87 TRP A N 1
ATOM 710 C CA . TRP A 1 87 ? 0.376 13.137 -4.760 1.00 51.69 87 TRP A CA 1
ATOM 711 C C . TRP A 1 87 ? -0.375 13.396 -6.081 1.00 51.69 87 TRP A C 1
ATOM 713 O O . TRP A 1 87 ? -1.304 12.669 -6.434 1.00 51.69 87 TRP A O 1
ATOM 723 N N . HIS A 1 88 ? 0.108 14.393 -6.830 1.00 45.66 88 HIS A N 1
ATOM 724 C CA . HIS A 1 88 ? -0.254 14.749 -8.195 1.00 45.66 88 HIS A CA 1
ATOM 725 C C . HIS A 1 88 ? 1.029 15.072 -8.974 1.00 45.66 88 HIS A C 1
ATOM 727 O O . HIS A 1 88 ? 1.861 15.822 -8.464 1.00 45.66 88 HIS A O 1
ATOM 733 N N . GLY A 1 89 ? 1.180 14.528 -10.183 1.00 46.09 89 GLY A N 1
ATOM 734 C CA . GLY A 1 89 ? 2.257 14.894 -11.107 1.00 46.09 89 GLY A CA 1
ATOM 735 C C . GLY A 1 89 ? 3.058 13.715 -11.659 1.00 46.09 89 GLY A C 1
ATOM 736 O O . GLY A 1 89 ? 3.274 12.709 -10.978 1.00 46.09 89 GLY A O 1
ATOM 737 N N . ASP A 1 90 ? 3.503 13.891 -12.902 1.00 48.09 90 ASP A N 1
ATOM 738 C CA . ASP A 1 90 ? 4.343 12.964 -13.649 1.00 48.09 90 ASP A CA 1
ATOM 739 C C . ASP A 1 90 ? 5.822 13.322 -13.428 1.00 48.09 90 ASP A C 1
ATOM 741 O O . ASP A 1 90 ? 6.346 14.262 -14.018 1.00 48.09 90 ASP A O 1
ATOM 745 N N . GLY A 1 91 ? 6.516 12.599 -12.547 1.00 52.72 91 GLY A N 1
ATOM 746 C CA . GLY A 1 91 ? 7.979 12.541 -12.579 1.00 52.72 91 GLY A CA 1
ATOM 747 C C . GLY A 1 91 ? 8.473 11.998 -13.928 1.00 52.72 91 GLY A C 1
ATOM 748 O O . GLY A 1 91 ? 7.802 11.185 -14.569 1.00 52.72 91 GLY A O 1
ATOM 749 N N . ILE A 1 92 ? 9.655 12.424 -14.370 1.00 55.09 92 ILE A N 1
ATOM 750 C CA . ILE A 1 92 ? 10.197 12.016 -15.670 1.00 55.09 92 ILE A CA 1
ATOM 751 C C . ILE A 1 92 ? 10.793 10.603 -15.548 1.00 55.09 92 ILE A C 1
ATOM 753 O O . ILE A 1 92 ? 11.831 10.396 -14.922 1.00 55.09 92 ILE A O 1
ATOM 757 N N . GLY A 1 93 ? 10.132 9.609 -16.152 1.00 60.78 93 GLY A N 1
ATOM 758 C CA . GLY A 1 93 ? 10.656 8.262 -16.437 1.00 60.78 93 GLY A CA 1
ATOM 759 C C . GLY A 1 93 ? 11.370 7.546 -15.278 1.00 60.78 93 GLY A C 1
ATOM 760 O O . GLY A 1 93 ? 10.735 6.873 -14.465 1.00 60.78 93 GLY A O 1
ATOM 761 N N . ARG A 1 94 ? 12.710 7.645 -15.219 1.00 61.44 94 ARG A N 1
ATOM 762 C CA . ARG A 1 94 ? 13.529 6.990 -14.177 1.00 61.44 94 ARG A CA 1
ATOM 763 C C . ARG A 1 94 ? 13.211 7.495 -12.776 1.00 61.44 94 ARG A C 1
ATOM 765 O O . ARG A 1 94 ? 13.110 6.678 -11.865 1.00 61.44 94 ARG A O 1
ATOM 772 N N . GLU A 1 95 ? 12.987 8.796 -12.621 1.00 73.94 95 GLU A N 1
ATOM 773 C CA . GLU A 1 95 ? 12.601 9.367 -11.331 1.00 73.94 95 GLU A CA 1
ATOM 774 C C . GLU A 1 95 ? 11.255 8.791 -10.889 1.00 73.94 95 GLU A C 1
ATOM 776 O O . GLU A 1 95 ? 11.085 8.407 -9.735 1.00 73.94 95 GLU A O 1
ATOM 781 N N . MET A 1 96 ? 10.311 8.619 -11.822 1.00 78.44 96 MET A N 1
ATOM 782 C CA . MET A 1 96 ? 8.997 8.050 -11.524 1.00 78.44 96 MET A CA 1
ATOM 783 C C . MET A 1 96 ? 9.077 6.598 -11.035 1.00 78.44 96 MET A C 1
ATOM 785 O O . MET A 1 96 ? 8.360 6.221 -10.103 1.00 78.44 96 MET A O 1
ATOM 789 N N . THR A 1 97 ? 9.958 5.776 -11.609 1.00 82.38 97 THR A N 1
ATOM 790 C CA . THR A 1 97 ? 10.191 4.414 -11.105 1.00 82.38 97 THR A CA 1
ATOM 791 C C . THR A 1 97 ? 10.707 4.441 -9.667 1.00 82.38 97 THR A C 1
ATOM 793 O O . THR A 1 97 ? 10.147 3.763 -8.805 1.00 82.38 97 THR A O 1
ATOM 796 N N . GLU A 1 98 ? 11.714 5.265 -9.374 1.00 81.62 98 GLU A N 1
ATOM 797 C CA . GLU A 1 98 ? 12.273 5.405 -8.022 1.00 81.62 98 GLU A CA 1
ATOM 798 C C . GLU A 1 98 ? 11.243 5.956 -7.020 1.00 81.62 98 GLU A C 1
ATOM 800 O O . GLU A 1 98 ? 11.137 5.450 -5.900 1.00 81.62 98 GLU A O 1
ATOM 805 N N . HIS A 1 99 ? 10.403 6.911 -7.433 1.00 81.31 99 HIS A N 1
ATOM 806 C CA . HIS A 1 99 ? 9.289 7.426 -6.633 1.00 81.31 99 HIS A CA 1
ATOM 807 C C . HIS A 1 99 ? 8.263 6.344 -6.286 1.00 81.31 99 HIS A C 1
ATOM 809 O O . HIS A 1 99 ? 7.798 6.287 -5.143 1.00 81.31 99 HIS A O 1
ATOM 815 N N . ASN A 1 100 ? 7.890 5.491 -7.246 1.00 85.12 100 ASN A N 1
ATOM 816 C CA . ASN A 1 100 ? 6.927 4.413 -7.013 1.00 85.12 100 ASN A CA 1
ATOM 817 C C . ASN A 1 100 ? 7.518 3.327 -6.109 1.00 85.12 100 ASN A C 1
ATOM 819 O O . ASN A 1 100 ? 6.857 2.914 -5.157 1.00 85.12 100 ASN A O 1
ATOM 823 N N . ILE A 1 101 ? 8.777 2.936 -6.326 1.00 86.81 101 ILE A N 1
ATOM 824 C CA . ILE A 1 101 ? 9.490 2.009 -5.436 1.00 86.81 101 ILE A CA 1
ATOM 825 C C . ILE A 1 101 ? 9.556 2.586 -4.016 1.00 86.81 101 ILE A C 1
ATOM 827 O O . ILE A 1 101 ? 9.170 1.921 -3.054 1.00 86.81 101 ILE A O 1
ATOM 831 N N . GLY A 1 102 ? 9.978 3.843 -3.863 1.00 85.25 102 GLY A N 1
ATOM 832 C CA . GLY A 1 102 ? 10.066 4.488 -2.554 1.00 85.25 102 GLY A CA 1
ATOM 833 C C . GLY A 1 102 ? 8.720 4.676 -1.871 1.00 85.25 102 GLY A C 1
ATOM 834 O O . GLY A 1 102 ? 8.627 4.531 -0.653 1.00 85.25 102 GLY A O 1
ATOM 835 N N . PHE A 1 103 ? 7.658 4.934 -2.631 1.00 87.81 103 PHE A N 1
ATOM 836 C CA . PHE A 1 103 ? 6.299 4.919 -2.104 1.00 87.81 103 PHE A CA 1
ATOM 837 C C . PHE A 1 103 ? 5.929 3.538 -1.549 1.00 87.81 103 PHE A C 1
ATOM 839 O O . PHE A 1 103 ? 5.530 3.453 -0.390 1.00 87.81 103 PHE A O 1
ATOM 846 N N . VAL A 1 104 ? 6.111 2.466 -2.326 1.00 89.94 104 VAL A N 1
ATOM 847 C CA . VAL A 1 104 ? 5.780 1.094 -1.905 1.00 89.94 104 VAL A CA 1
ATOM 848 C C . VAL A 1 104 ? 6.528 0.709 -0.626 1.00 89.94 104 VAL A C 1
ATOM 850 O O . VAL A 1 104 ? 5.920 0.187 0.309 1.00 89.94 104 VAL A O 1
ATOM 853 N N . LEU A 1 105 ? 7.826 1.017 -0.543 1.00 88.88 105 LEU A N 1
ATOM 854 C CA . LEU A 1 105 ? 8.639 0.722 0.640 1.00 88.88 105 LEU A CA 1
ATOM 855 C C . LEU A 1 105 ? 8.180 1.514 1.874 1.00 88.88 105 LEU A C 1
ATOM 857 O O . LEU A 1 105 ? 8.043 0.936 2.949 1.00 88.88 105 LEU A O 1
ATOM 861 N N . ARG A 1 106 ? 7.842 2.803 1.727 1.00 88.12 106 ARG A N 1
ATOM 862 C CA . ARG A 1 106 ? 7.258 3.591 2.828 1.00 88.12 106 ARG A CA 1
ATOM 863 C C . ARG A 1 106 ? 5.919 3.030 3.294 1.00 88.12 106 ARG A C 1
ATOM 865 O O . ARG A 1 106 ? 5.662 3.002 4.493 1.00 88.12 106 ARG A O 1
ATOM 872 N N . VAL A 1 107 ? 5.073 2.576 2.369 1.00 89.75 107 VAL A N 1
ATOM 873 C CA . VAL A 1 107 ? 3.786 1.954 2.709 1.00 89.75 107 VAL A CA 1
ATOM 874 C C . VAL A 1 107 ? 3.990 0.644 3.463 1.00 89.75 107 VAL A C 1
ATOM 876 O O . VAL A 1 107 ? 3.323 0.423 4.472 1.00 89.75 107 VAL A O 1
ATOM 879 N N . ARG A 1 108 ? 4.943 -0.195 3.037 1.00 91.06 108 ARG A N 1
ATOM 880 C CA . ARG A 1 108 ? 5.330 -1.413 3.766 1.00 91.06 108 ARG A CA 1
ATOM 881 C C . ARG A 1 108 ? 5.706 -1.095 5.212 1.00 91.06 108 ARG A C 1
ATOM 883 O O . ARG A 1 108 ? 5.170 -1.715 6.129 1.00 91.06 108 ARG A O 1
ATOM 890 N N . ASP A 1 109 ? 6.596 -0.126 5.402 1.00 89.12 109 ASP A N 1
ATOM 891 C CA . ASP A 1 109 ? 7.101 0.241 6.723 1.00 89.12 109 ASP A CA 1
ATOM 892 C C . ASP A 1 109 ? 5.994 0.875 7.585 1.00 89.12 109 ASP A C 1
ATOM 894 O O . ASP A 1 109 ? 5.878 0.571 8.773 1.00 89.12 109 ASP A O 1
ATOM 898 N N . PHE A 1 110 ? 5.124 1.696 6.987 1.00 89.75 110 PHE A N 1
ATOM 899 C CA . PHE A 1 110 ? 3.955 2.265 7.657 1.00 89.75 110 PHE A CA 1
ATOM 900 C C . PHE A 1 110 ? 2.987 1.181 8.144 1.00 89.75 110 PHE A C 1
ATOM 902 O O . PHE A 1 110 ? 2.637 1.168 9.320 1.00 89.75 110 PHE A O 1
ATOM 909 N N . ILE A 1 111 ? 2.585 0.246 7.274 1.00 90.12 111 ILE A N 1
ATOM 910 C CA . ILE A 1 111 ? 1.676 -0.853 7.642 1.00 90.12 111 ILE A CA 1
ATOM 911 C C . ILE A 1 111 ? 2.298 -1.709 8.745 1.00 90.12 111 ILE A C 1
ATOM 913 O O . ILE A 1 111 ? 1.602 -2.126 9.667 1.00 90.12 111 ILE A O 1
ATOM 917 N N . GLN A 1 112 ? 3.608 -1.960 8.682 1.00 89.81 112 GLN A N 1
ATOM 918 C CA . GLN A 1 112 ? 4.309 -2.687 9.735 1.00 89.81 112 GLN A CA 1
ATOM 919 C C . GLN A 1 112 ? 4.241 -1.954 11.080 1.00 89.81 112 GLN A C 1
ATOM 921 O O . GLN A 1 112 ? 3.906 -2.586 12.079 1.00 89.81 112 GLN A O 1
ATOM 926 N N . ARG A 1 113 ? 4.506 -0.643 11.109 1.00 89.00 113 ARG A N 1
ATOM 927 C CA . ARG A 1 113 ? 4.405 0.172 12.331 1.00 89.00 113 ARG A CA 1
ATOM 928 C C . ARG A 1 113 ? 2.976 0.247 12.858 1.00 89.00 113 ARG A C 1
ATOM 930 O O . ARG A 1 113 ? 2.775 0.143 14.060 1.00 89.00 113 ARG A O 1
ATOM 937 N N . LEU A 1 114 ? 1.989 0.385 11.973 1.00 88.81 114 LEU A N 1
ATOM 938 C CA . LEU A 1 114 ? 0.576 0.416 12.349 1.00 88.81 114 LEU A CA 1
ATOM 939 C C . LEU A 1 114 ? 0.139 -0.921 12.961 1.00 88.81 114 LEU A C 1
ATOM 941 O O . LEU A 1 114 ? -0.486 -0.939 14.015 1.00 88.81 114 LEU A O 1
ATOM 945 N N . ALA A 1 115 ? 0.529 -2.038 12.344 1.00 86.69 115 ALA A N 1
ATOM 946 C CA . ALA A 1 115 ? 0.271 -3.365 12.891 1.00 86.69 115 ALA A CA 1
ATOM 947 C C . ALA A 1 115 ? 0.949 -3.564 14.257 1.00 86.69 115 ALA A C 1
ATOM 949 O O . ALA A 1 115 ? 0.343 -4.141 15.148 1.00 86.69 115 ALA A O 1
ATOM 950 N N . GLN A 1 116 ? 2.180 -3.073 14.442 1.00 87.00 116 GLN A N 1
ATOM 951 C CA . GLN A 1 116 ? 2.890 -3.143 15.727 1.00 87.00 116 GLN A CA 1
ATOM 952 C C . GLN A 1 116 ? 2.23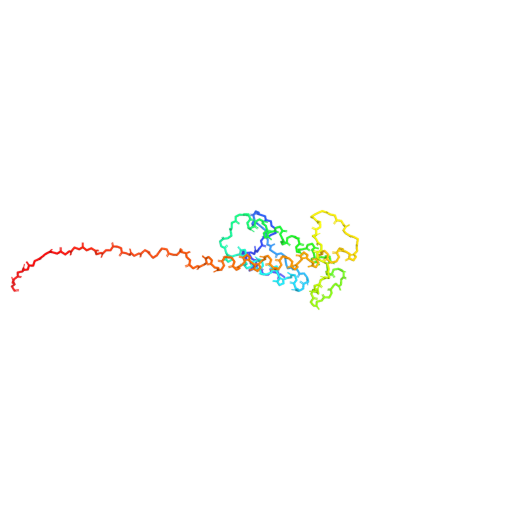0 -2.287 16.810 1.00 87.00 116 GLN A C 1
ATOM 954 O O . GLN A 1 116 ? 2.015 -2.786 17.910 1.00 87.00 116 GLN A O 1
ATOM 959 N N . LYS A 1 117 ? 1.876 -1.032 16.490 1.00 85.50 117 LYS A N 1
ATOM 960 C CA . LYS A 1 117 ? 1.166 -0.112 17.393 1.00 85.50 117 LYS A CA 1
ATOM 961 C C . LYS A 1 117 ? -0.045 -0.806 18.003 1.00 85.50 117 LYS A C 1
ATOM 963 O O . LYS A 1 117 ? -0.211 -0.824 19.211 1.00 85.50 117 LYS A O 1
ATOM 968 N N . HIS A 1 118 ? -0.853 -1.431 17.158 1.00 82.81 118 HIS A N 1
ATOM 969 C CA . HIS A 1 118 ? -2.096 -2.051 17.589 1.00 82.81 118 HIS A CA 1
ATOM 970 C C . HIS A 1 118 ? -1.957 -3.481 18.117 1.00 82.81 118 HIS A C 1
ATOM 972 O O . HIS A 1 118 ? -2.790 -3.911 18.905 1.00 82.81 118 HIS A O 1
ATOM 978 N N . ALA A 1 119 ? -0.900 -4.209 17.754 1.00 74.50 119 ALA A N 1
ATOM 979 C CA . ALA A 1 119 ? -0.561 -5.468 18.418 1.00 74.50 119 ALA A CA 1
ATOM 980 C C . ALA A 1 119 ? -0.119 -5.241 19.875 1.00 74.50 119 ALA A C 1
ATOM 982 O O . ALA A 1 119 ? -0.388 -6.081 20.724 1.00 74.50 119 ALA A O 1
ATOM 983 N N . GLY A 1 120 ? 0.514 -4.098 20.169 1.00 56.12 120 GLY A N 1
ATOM 984 C CA . GLY A 1 120 ? 0.847 -3.683 21.536 1.00 56.12 120 GLY A CA 1
ATOM 985 C C . GLY A 1 120 ? -0.366 -3.260 22.374 1.00 56.12 120 GLY A C 1
ATOM 986 O O . GLY A 1 120 ? -0.321 -3.378 23.590 1.00 56.12 120 GLY A O 1
ATOM 987 N N . HIS A 1 121 ? -1.460 -2.832 21.735 1.00 50.88 121 HIS A N 1
ATOM 988 C CA . HIS A 1 121 ? -2.726 -2.493 22.401 1.00 50.88 121 HIS A CA 1
ATOM 989 C C . HIS A 1 121 ? -3.674 -3.691 22.580 1.00 50.88 121 HIS A C 1
ATOM 991 O O . HIS A 1 121 ? -4.719 -3.546 23.197 1.00 50.88 121 HIS A O 1
ATOM 997 N N . ALA A 1 122 ? -3.331 -4.884 22.083 1.00 44.62 122 ALA A N 1
ATOM 998 C CA . ALA A 1 122 ? -4.162 -6.086 22.225 1.00 44.62 122 ALA A CA 1
ATOM 999 C C . ALA A 1 122 ? -4.051 -6.766 23.613 1.00 44.62 122 ALA A C 1
ATOM 1001 O O . ALA A 1 122 ? -4.461 -7.915 23.759 1.00 44.62 122 ALA A O 1
ATOM 1002 N N . SER A 1 123 ? -3.472 -6.087 24.613 1.00 39.59 123 SER A N 1
ATOM 1003 C CA . SER A 1 123 ? -3.169 -6.634 25.947 1.00 39.59 123 SER A CA 1
ATOM 1004 C C . SER A 1 123 ? -3.785 -5.854 27.116 1.00 39.59 123 SER A C 1
ATOM 1006 O O . SER A 1 123 ? -3.622 -6.273 28.260 1.00 39.59 123 SER A O 1
ATOM 1008 N N . GLU A 1 124 ? -4.475 -4.745 26.881 1.00 37.03 124 GLU A N 1
ATOM 1009 C CA . GLU A 1 124 ? -5.130 -3.979 27.945 1.00 37.03 124 GLU A CA 1
ATOM 1010 C C . GLU A 1 124 ? -6.588 -3.771 27.526 1.00 37.03 124 GLU A C 1
ATOM 1012 O O . GLU A 1 124 ? -6.845 -3.449 26.372 1.00 37.03 124 GLU A O 1
ATOM 1017 N N . ASP A 1 125 ? -7.521 -4.020 28.444 1.00 39.44 125 ASP A N 1
ATOM 1018 C CA . ASP A 1 125 ? -8.985 -3.986 28.278 1.00 39.44 125 ASP A CA 1
ATOM 1019 C C . ASP A 1 125 ? -9.670 -5.292 27.838 1.00 39.44 125 ASP A C 1
ATOM 1021 O O . ASP A 1 125 ? -10.413 -5.365 26.859 1.00 39.44 125 ASP A O 1
ATOM 1025 N N . ILE A 1 126 ? -9.536 -6.319 28.680 1.00 41.34 126 ILE A N 1
ATOM 1026 C CA . ILE A 1 126 ? -10.724 -7.075 29.097 1.00 41.34 126 ILE A CA 1
ATOM 1027 C C . ILE A 1 126 ? -10.919 -6.747 30.583 1.00 41.34 126 ILE A C 1
ATOM 1029 O O . ILE A 1 126 ? -10.085 -7.163 31.393 1.00 41.34 126 ILE A O 1
ATOM 1033 N N . PRO A 1 127 ? -11.972 -6.012 30.983 1.00 35.78 127 PRO A N 1
ATOM 1034 C CA . PRO A 1 127 ? -12.405 -6.020 32.368 1.00 35.78 127 PRO A CA 1
ATOM 1035 C C . PRO A 1 127 ? -12.821 -7.456 32.674 1.00 35.78 127 PRO A C 1
ATOM 1037 O O . PRO A 1 127 ? -13.780 -7.970 32.100 1.00 35.78 127 PRO A O 1
ATOM 1040 N N . VAL A 1 128 ? -12.067 -8.130 33.538 1.00 41.16 128 VAL A N 1
ATOM 1041 C CA . VAL A 1 128 ? -12.591 -9.305 34.224 1.00 41.16 128 VAL A CA 1
ATOM 1042 C C . VAL A 1 128 ? -13.732 -8.766 35.074 1.00 41.16 128 VAL A C 1
ATOM 1044 O O . VAL A 1 128 ? -13.487 -8.051 36.046 1.00 41.16 128 VAL A O 1
ATOM 1047 N N . GLU A 1 129 ? -14.972 -9.042 34.671 1.00 43.81 129 GLU A N 1
ATOM 1048 C CA . GLU A 1 129 ? -16.094 -9.038 35.602 1.00 43.81 129 GLU A CA 1
ATOM 1049 C C . GLU A 1 129 ? -15.727 -10.048 36.690 1.00 43.81 129 GLU A C 1
ATOM 1051 O O . GLU A 1 129 ? -15.862 -11.260 36.539 1.00 43.81 129 GLU A O 1
ATOM 1056 N N . VAL A 1 130 ? -15.117 -9.539 37.759 1.00 44.16 130 VAL A N 1
ATOM 1057 C CA . VAL A 1 130 ? -15.047 -10.244 39.024 1.00 44.16 130 VAL A CA 1
ATOM 1058 C C . VAL A 1 130 ? -16.485 -10.228 39.502 1.00 44.16 130 VAL A C 1
ATOM 1060 O O . VAL A 1 130 ? -16.970 -9.172 39.909 1.00 44.16 130 VAL A O 1
ATOM 1063 N N . ASP A 1 131 ? -17.169 -11.364 39.356 1.00 40.66 131 ASP A N 1
ATOM 1064 C CA . ASP A 1 131 ? -18.444 -11.626 40.015 1.00 40.66 131 ASP A CA 1
ATOM 1065 C C . ASP A 1 131 ? -18.270 -11.250 41.488 1.00 40.66 131 ASP A C 1
ATOM 1067 O O . ASP A 1 131 ? -17.602 -11.926 42.277 1.00 40.66 131 ASP A O 1
ATOM 1071 N N . GLY A 1 132 ? -18.789 -10.074 41.820 1.00 47.16 132 GLY A N 1
ATOM 1072 C CA . GLY A 1 132 ? -18.868 -9.586 43.173 1.00 47.16 132 GLY A CA 1
ATOM 1073 C C . GLY A 1 132 ? -20.012 -10.315 43.839 1.00 47.16 132 GLY A C 1
ATOM 1074 O O . GLY A 1 132 ? -21.137 -9.834 43.789 1.00 47.16 132 GLY A O 1
ATOM 1075 N N . ASP A 1 133 ? -19.715 -11.448 44.468 1.00 45.78 133 ASP A N 1
ATOM 1076 C CA . ASP A 1 133 ? -20.620 -12.017 45.460 1.00 45.78 133 ASP A CA 1
ATOM 1077 C C . ASP A 1 133 ? -19.878 -12.744 46.581 1.00 45.78 133 ASP A C 1
ATOM 1079 O O . ASP A 1 133 ? -19.890 -13.964 46.672 1.00 45.78 133 ASP A O 1
ATOM 1083 N N . VAL A 1 134 ? -19.200 -11.977 47.439 1.00 47.84 134 VAL A N 1
ATOM 1084 C CA . VAL A 1 134 ? -19.017 -12.287 48.871 1.00 47.84 134 VAL A CA 1
ATOM 1085 C C . VAL A 1 134 ? -18.760 -10.925 49.549 1.00 47.84 134 VAL A C 1
ATOM 1087 O O . VAL A 1 134 ? -17.886 -10.211 49.050 1.00 47.84 134 VAL A O 1
ATOM 1090 N N . PRO A 1 135 ? -19.438 -10.514 50.648 1.00 45.53 135 PRO A N 1
ATOM 1091 C CA . PRO A 1 135 ? -19.696 -11.377 51.801 1.00 45.53 135 PRO A CA 1
ATOM 1092 C C . PRO A 1 135 ? -21.001 -11.141 52.588 1.00 45.53 135 PRO A C 1
ATOM 1094 O O . PRO A 1 135 ? -21.523 -10.034 52.691 1.00 45.53 135 PRO A O 1
ATOM 1097 N N . SER A 1 136 ? -21.415 -12.163 53.338 1.00 39.03 136 SER A N 1
ATOM 1098 C CA . SER A 1 136 ? -21.964 -11.918 54.672 1.00 39.03 136 SER A CA 1
ATOM 1099 C C . SER A 1 136 ? -21.336 -12.888 55.666 1.00 39.03 136 SER A C 1
ATOM 1101 O O . SER A 1 136 ? -21.451 -14.104 55.536 1.00 39.03 136 SER A O 1
ATOM 1103 N N . VAL A 1 137 ? -20.597 -12.318 56.615 1.00 51.38 137 VAL A N 1
ATOM 1104 C CA . VAL A 1 137 ? -20.069 -12.984 57.805 1.00 51.38 137 VAL A CA 1
ATOM 1105 C C . VAL A 1 137 ? -20.955 -12.576 58.978 1.00 51.38 137 VAL A C 1
ATOM 1107 O O . VAL A 1 137 ? -21.164 -11.382 59.189 1.00 51.38 137 VAL A O 1
ATOM 1110 N N . GLY A 1 138 ? -21.390 -13.572 59.752 1.00 38.38 138 GLY A N 1
ATOM 1111 C CA . GLY A 1 138 ? -21.947 -13.448 61.104 1.00 38.38 138 GLY A CA 1
ATOM 1112 C C . GLY A 1 138 ? -23.269 -14.211 61.246 1.00 38.38 138 GLY A C 1
ATOM 1113 O O . GLY A 1 138 ? -24.163 -14.020 60.433 1.00 38.38 138 GLY A O 1
ATOM 1114 N N . ASP A 1 139 ? -23.502 -15.071 62.234 1.00 49.94 139 ASP A N 1
ATOM 1115 C CA . ASP A 1 139 ? -22.728 -15.514 63.407 1.00 49.94 139 ASP A CA 1
ATOM 1116 C C . ASP A 1 139 ? -23.434 -16.808 63.951 1.00 49.94 139 ASP A C 1
ATOM 1118 O O . ASP A 1 139 ? -24.168 -17.415 63.166 1.00 49.94 139 ASP A O 1
ATOM 1122 N N . PRO A 1 140 ? -23.243 -17.332 65.183 1.00 56.25 140 PRO A N 1
ATOM 1123 C CA . PRO A 1 140 ? -22.992 -18.751 65.434 1.00 56.25 140 PRO A CA 1
ATOM 1124 C C . PRO A 1 140 ? -24.122 -19.447 66.233 1.00 56.25 140 PRO A C 1
ATOM 1126 O O . PRO A 1 140 ? -24.991 -18.804 66.809 1.00 56.25 140 PRO A O 1
ATOM 1129 N N . GLY A 1 141 ? -24.053 -20.776 66.346 1.00 44.41 141 GLY A N 1
ATOM 1130 C CA . GLY A 1 141 ? -24.855 -21.551 67.306 1.00 44.41 141 GLY A CA 1
ATOM 1131 C C . GLY A 1 141 ? -26.260 -21.918 66.821 1.00 44.41 141 GLY A C 1
ATOM 1132 O O . GLY A 1 141 ? -27.065 -21.069 66.467 1.00 44.41 141 GLY A O 1
ATOM 1133 N N . ASP A 1 142 ? -26.569 -23.206 66.762 1.00 48.16 142 ASP A N 1
ATOM 1134 C CA . ASP A 1 142 ? -27.119 -23.909 67.921 1.00 48.16 142 ASP A CA 1
ATOM 1135 C C . ASP A 1 142 ? -27.228 -25.408 67.609 1.00 48.16 142 ASP A C 1
ATOM 1137 O O . ASP A 1 142 ? -27.441 -25.821 66.466 1.00 48.16 142 ASP A O 1
ATOM 1141 N N . ASP A 1 143 ? -27.013 -26.199 68.656 1.00 51.47 143 ASP A N 1
ATOM 1142 C CA . ASP A 1 143 ? -27.246 -27.639 68.762 1.00 51.47 143 ASP A CA 1
ATOM 1143 C C . ASP A 1 143 ? -28.605 -28.064 68.176 1.00 51.47 143 ASP A C 1
ATOM 1145 O O . ASP A 1 143 ? -29.563 -27.332 68.405 1.00 51.47 143 ASP A O 1
ATOM 1149 N N . ILE A 1 144 ? -28.694 -29.228 67.490 1.00 48.19 144 ILE A N 1
ATOM 1150 C CA . ILE A 1 144 ? -29.434 -30.472 67.875 1.00 48.19 144 ILE A CA 1
ATOM 1151 C C . ILE A 1 144 ? -28.939 -31.659 67.025 1.00 48.19 144 ILE A C 1
ATOM 1153 O O . ILE A 1 144 ? -28.914 -31.530 65.779 1.00 48.19 144 ILE A O 1
#

Sequence (144 aa):
MKSSDDYSRRFPRCVNGKDWREPLDHPEIEKIARRADRTYQATALTNDERGLLLKLYEGLRKADRYLTHGGVAVPLKQAKFLPFRPWHGDGIGREMTEHNIGFVLRVRDFIQRLAQKHAGHASEDIPVEVDGDVPSVGDPGDDI

Radius of gyration: 24.67 Å; chains: 1; bounding box: 49×45×86 Å

Secondary structure (DSSP, 8-state):
---GGG-S----SSTTS-SPPPPPSSHHHHHHHHHHHHHHHHS---HHHHHHHHHHHHHHHHHHHHHHHTTPPSS-PPPS--PPPPSS----THHHHHHHHHHHHHHHHHHHHHHHHHHHTTTS--------------------

Foldseek 3Di:
DDDPPQPDQWLALDLVSPHHDDQFDPVLLNVLRVLLRCLLPVFPDDSVRSRVSSVLSVLSNVLRVVCVVVVPDPPLDQDPDQPAQPPDDDDPDVVNNSPSSSSSVVSSVVSVVSSVVGVVVPPDDDPPPPPPDDDDDDDDDDDD

pLDDT: mean 70.96, std 18.38, range [35.56, 92.12]